Protein AF-A0A3D5YQ73-F1 (afdb_monomer_lite)

Radius of gyration: 17.44 Å; chains: 1; bounding box: 37×43×52 Å

Foldseek 3Di:
DDDDPPPVPDDDPPDPDPPFDWDFPDQDQVQQKTWIDGPVRHTDDMDHDPAGWPDWDDDPQWIWTAHPVQWIWIARNVPRDIDIDPGPPPPPPPPDDD

pLDDT: mean 73.8, std 20.65, range [32.53, 93.25]

Structure (mmCIF, N/CA/C/O backbone):
data_AF-A0A3D5YQ73-F1
#
_entry.id   AF-A0A3D5YQ73-F1
#
loop_
_atom_site.group_PDB
_atom_site.id
_atom_site.type_symbol
_atom_site.label_atom_id
_atom_site.label_alt_id
_atom_site.label_comp_id
_atom_site.label_asym_id
_atom_site.label_entity_id
_atom_site.label_seq_id
_atom_site.pdbx_PDB_ins_code
_atom_site.Cartn_x
_atom_site.Cartn_y
_atom_site.Cartn_z
_atom_site.occupancy
_atom_site.B_iso_or_equiv
_atom_site.auth_seq_id
_atom_site.auth_comp_id
_atom_site.auth_asym_id
_atom_site.auth_atom_id
_atom_site.pdbx_PDB_model_num
ATOM 1 N N . MET A 1 1 ? 27.557 -28.386 24.950 1.00 42.22 1 MET A N 1
ATOM 2 C CA . MET A 1 1 ? 26.458 -27.402 24.854 1.00 42.22 1 MET A CA 1
ATOM 3 C C . MET A 1 1 ? 26.504 -26.833 23.447 1.00 42.22 1 MET A C 1
ATOM 5 O O . MET A 1 1 ? 27.476 -26.171 23.116 1.00 42.22 1 MET A O 1
ATOM 9 N N . LEU A 1 2 ? 25.565 -27.232 22.586 1.00 32.53 2 LEU A N 1
ATOM 10 C CA . LEU A 1 2 ? 25.569 -26.905 21.159 1.00 32.53 2 LEU A CA 1
ATOM 11 C C . LEU A 1 2 ? 24.571 -25.763 20.929 1.00 32.53 2 LEU A C 1
ATOM 13 O O . LEU A 1 2 ? 23.375 -25.937 21.151 1.00 32.53 2 LEU A O 1
ATOM 17 N N . THR A 1 3 ? 25.063 -24.588 20.550 1.00 34.69 3 THR A N 1
ATOM 18 C CA . THR A 1 3 ? 24.224 -23.416 20.285 1.00 34.69 3 THR A CA 1
ATOM 19 C C . THR A 1 3 ? 23.665 -23.525 18.870 1.00 34.69 3 THR A C 1
ATOM 21 O O . THR A 1 3 ? 24.418 -23.490 17.898 1.00 34.69 3 THR A O 1
ATOM 24 N N . LEU A 1 4 ? 22.347 -23.676 18.738 1.00 33.88 4 LEU A N 1
ATOM 25 C CA . LEU A 1 4 ? 21.674 -23.654 17.443 1.00 33.88 4 LEU A CA 1
ATOM 26 C C . LEU A 1 4 ? 21.553 -22.194 16.981 1.00 33.88 4 LEU A C 1
ATOM 28 O O . LEU A 1 4 ? 20.692 -21.454 17.456 1.00 33.88 4 LEU A O 1
ATOM 32 N N . VAL A 1 5 ? 22.423 -21.761 16.069 1.00 43.06 5 VAL A N 1
ATOM 33 C CA . VAL A 1 5 ? 22.278 -20.465 15.396 1.00 43.06 5 VAL A CA 1
ATOM 34 C C . VAL A 1 5 ? 21.220 -20.633 14.307 1.00 43.06 5 VAL A C 1
ATOM 36 O O . VAL A 1 5 ? 21.498 -21.163 13.233 1.00 43.06 5 VAL A O 1
ATOM 39 N N . GLN A 1 6 ? 19.986 -20.204 14.577 1.00 37.28 6 GLN A N 1
ATOM 40 C CA . GLN A 1 6 ? 18.982 -20.028 13.528 1.00 37.28 6 GLN A CA 1
ATOM 41 C C . GLN A 1 6 ? 19.402 -18.848 12.646 1.00 37.28 6 GLN A C 1
ATOM 43 O O . GLN A 1 6 ? 19.060 -17.696 12.906 1.00 37.28 6 GLN A O 1
ATOM 48 N N . ASN A 1 7 ? 20.147 -19.140 11.582 1.00 39.59 7 ASN A N 1
ATOM 49 C CA . ASN A 1 7 ? 20.291 -18.222 10.465 1.00 39.59 7 ASN A CA 1
ATOM 50 C C . ASN A 1 7 ? 18.940 -18.179 9.739 1.00 39.59 7 ASN A C 1
ATOM 52 O O . ASN A 1 7 ? 18.628 -19.041 8.916 1.00 39.59 7 ASN A O 1
ATOM 56 N N . LYS A 1 8 ? 18.085 -17.223 10.115 1.00 36.62 8 LYS A N 1
ATOM 57 C CA . LYS A 1 8 ? 16.834 -16.947 9.409 1.00 36.62 8 LYS A CA 1
ATOM 58 C C . LYS A 1 8 ? 17.204 -16.283 8.086 1.00 36.62 8 LYS A C 1
ATOM 60 O O . LYS A 1 8 ? 17.187 -15.062 7.976 1.00 36.62 8 LYS A O 1
ATOM 65 N N . ALA A 1 9 ? 17.581 -17.095 7.103 1.00 41.62 9 ALA A N 1
ATOM 66 C CA . ALA A 1 9 ? 17.726 -16.643 5.733 1.00 41.62 9 ALA A CA 1
ATOM 67 C C . ALA A 1 9 ? 16.374 -16.067 5.287 1.00 41.62 9 ALA A C 1
ATOM 69 O O . ALA A 1 9 ? 15.384 -16.790 5.156 1.00 41.62 9 ALA A O 1
ATOM 70 N N . SER A 1 10 ? 16.319 -14.747 5.122 1.00 40.81 10 SER A N 1
ATOM 71 C CA . SER A 1 10 ? 15.222 -14.086 4.423 1.00 40.81 10 SER A CA 1
ATOM 72 C C . SER A 1 10 ? 15.166 -14.660 3.005 1.00 40.81 10 SER A C 1
ATOM 74 O O . SER A 1 10 ? 16.214 -14.719 2.359 1.00 40.81 10 SER A O 1
ATOM 76 N N . PRO A 1 11 ? 14.003 -15.106 2.502 1.00 41.38 11 PRO A N 1
ATOM 77 C CA . PRO A 1 11 ? 13.929 -15.651 1.156 1.00 41.38 11 PRO A CA 1
ATOM 78 C C . PRO A 1 11 ? 14.251 -14.543 0.147 1.00 41.38 11 PRO A C 1
ATOM 80 O O . PRO A 1 11 ? 13.467 -13.612 -0.035 1.00 41.38 11 PRO A O 1
ATOM 83 N N . SER A 1 12 ? 15.410 -14.627 -0.509 1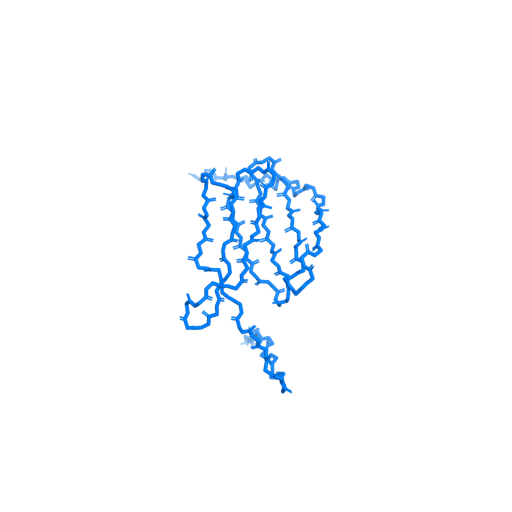.00 41.78 12 SER A N 1
ATOM 84 C CA . SER A 1 12 ? 15.685 -13.848 -1.711 1.00 41.78 12 SER A CA 1
ATOM 85 C C . SER A 1 12 ? 14.982 -14.533 -2.879 1.00 41.78 12 SER A C 1
ATOM 87 O O . SER A 1 12 ? 15.406 -15.573 -3.376 1.00 41.78 12 SER A O 1
ATOM 89 N N . MET A 1 13 ? 13.854 -13.970 -3.307 1.00 39.22 13 MET A N 1
ATOM 90 C CA . MET A 1 13 ? 13.215 -14.387 -4.551 1.00 39.22 13 MET A CA 1
ATOM 91 C C . MET A 1 13 ? 13.997 -13.794 -5.727 1.00 39.22 13 MET A C 1
ATOM 93 O O . MET A 1 13 ? 13.795 -12.640 -6.096 1.00 39.22 13 MET A O 1
ATOM 97 N N . THR A 1 14 ? 14.888 -14.576 -6.336 1.00 39.00 14 THR A N 1
ATOM 98 C CA . THR A 1 14 ? 15.389 -14.303 -7.689 1.00 39.00 14 THR A CA 1
ATOM 99 C C . THR A 1 14 ? 14.291 -14.661 -8.679 1.00 39.00 14 THR A C 1
ATOM 101 O O . THR A 1 14 ? 14.145 -15.806 -9.097 1.00 39.00 14 THR A O 1
ATOM 104 N N . ALA A 1 15 ? 13.471 -13.675 -9.020 1.00 44.28 15 ALA A N 1
ATOM 105 C CA . ALA A 1 15 ? 12.434 -13.829 -10.019 1.00 44.28 15 ALA A CA 1
ATOM 106 C C . ALA A 1 15 ? 12.915 -13.198 -11.339 1.00 44.28 15 ALA A C 1
ATOM 108 O O . ALA A 1 15 ? 13.136 -11.992 -11.428 1.00 44.28 15 ALA A O 1
ATOM 109 N N . THR A 1 16 ? 13.101 -14.038 -12.359 1.00 43.56 16 THR A N 1
ATOM 110 C CA . THR A 1 16 ? 13.558 -13.701 -13.719 1.00 43.56 16 THR A CA 1
ATOM 111 C C . THR A 1 16 ? 12.449 -13.014 -14.523 1.00 43.56 16 THR A C 1
ATOM 113 O O . THR A 1 16 ? 11.908 -13.550 -15.484 1.00 43.56 16 THR A O 1
ATOM 116 N N . GLY A 1 17 ? 12.058 -11.825 -14.086 1.00 44.34 17 GLY A N 1
ATOM 117 C CA . GLY A 1 17 ? 11.153 -10.925 -14.788 1.00 44.34 17 GLY A CA 1
ATOM 118 C C . GLY A 1 17 ? 11.575 -9.498 -14.473 1.00 44.34 17 GLY A C 1
ATOM 119 O O . GLY A 1 17 ? 12.180 -9.254 -13.433 1.00 44.34 17 GLY A O 1
ATOM 120 N N . ASN A 1 18 ? 11.285 -8.543 -15.352 1.00 47.19 18 ASN A N 1
ATOM 121 C CA . ASN A 1 18 ? 11.419 -7.124 -15.023 1.00 47.19 18 ASN A CA 1
ATOM 122 C C . ASN A 1 18 ? 10.383 -6.767 -13.942 1.00 47.19 18 ASN A C 1
ATOM 124 O O . ASN A 1 18 ? 9.339 -6.186 -14.231 1.00 47.19 18 ASN A O 1
ATOM 128 N N . TYR A 1 19 ? 10.631 -7.167 -12.696 1.00 54.81 19 TYR A N 1
ATOM 129 C CA . TYR A 1 19 ? 9.832 -6.744 -11.562 1.00 54.81 19 TYR A CA 1
ATOM 130 C C . TYR A 1 19 ? 10.194 -5.294 -11.300 1.00 54.81 19 TYR A C 1
ATOM 132 O O . TYR A 1 19 ? 11.312 -4.973 -10.900 1.00 54.81 19 TYR A O 1
ATOM 140 N N . THR A 1 20 ? 9.246 -4.401 -11.562 1.00 66.69 20 THR A N 1
ATOM 141 C CA . THR A 1 20 ? 9.340 -3.032 -11.079 1.00 66.69 20 THR A CA 1
ATOM 142 C C . THR A 1 20 ? 9.523 -3.091 -9.566 1.00 66.69 20 THR A C 1
ATOM 144 O O . THR A 1 20 ? 8.649 -3.585 -8.857 1.00 66.69 20 THR A O 1
ATOM 147 N N . VAL A 1 21 ? 10.682 -2.651 -9.076 1.00 77.38 21 VAL A N 1
ATOM 148 C CA . VAL A 1 21 ? 10.926 -2.537 -7.638 1.00 77.38 21 VAL A CA 1
ATOM 149 C C . VAL A 1 21 ? 10.096 -1.365 -7.141 1.00 77.38 21 VAL A C 1
ATOM 151 O O . VAL A 1 21 ? 10.325 -0.231 -7.557 1.00 77.38 21 VAL A O 1
ATOM 154 N N . TRP A 1 22 ? 9.111 -1.653 -6.296 1.00 84.31 22 TRP A N 1
ATOM 155 C CA . TRP A 1 22 ? 8.251 -0.647 -5.687 1.00 84.31 22 TRP A CA 1
ATOM 156 C C . TRP A 1 22 ? 8.869 -0.189 -4.373 1.00 84.31 22 TRP A C 1
ATOM 158 O O . TRP A 1 22 ? 9.167 -1.009 -3.504 1.00 84.31 22 TRP A O 1
ATOM 168 N N . THR A 1 23 ? 9.020 1.117 -4.207 1.00 89.81 23 THR A N 1
ATOM 169 C CA . THR A 1 23 ? 9.462 1.732 -2.954 1.00 89.81 23 THR A CA 1
ATOM 170 C C . THR A 1 23 ? 8.440 2.752 -2.493 1.00 89.81 23 THR A C 1
ATOM 172 O O . THR A 1 23 ? 7.870 3.469 -3.311 1.00 89.81 23 THR A O 1
ATOM 175 N N . ILE A 1 24 ? 8.201 2.829 -1.184 1.00 91.25 24 ILE A N 1
ATOM 176 C CA . ILE A 1 24 ? 7.419 3.926 -0.608 1.00 91.25 24 ILE A CA 1
ATOM 177 C C . ILE A 1 24 ? 8.327 5.152 -0.595 1.00 91.25 24 ILE A C 1
ATOM 179 O O . ILE A 1 24 ? 9.307 5.172 0.146 1.00 91.25 24 ILE A O 1
ATOM 183 N N . SER A 1 25 ? 8.025 6.146 -1.427 1.00 91.75 25 SER A N 1
ATOM 184 C CA . SER A 1 25 ? 8.778 7.404 -1.447 1.00 91.75 25 SER A CA 1
ATOM 185 C C . SER A 1 25 ? 8.240 8.411 -0.440 1.00 91.75 25 SER A C 1
ATOM 187 O O . SER A 1 25 ? 8.996 9.238 0.057 1.00 91.75 25 SER A O 1
ATOM 189 N N . GLU A 1 26 ? 6.939 8.356 -0.150 1.00 91.12 26 GLU A N 1
ATOM 190 C CA . GLU A 1 26 ? 6.266 9.349 0.681 1.00 91.12 26 GLU A CA 1
ATOM 191 C C . GLU A 1 26 ? 4.998 8.778 1.323 1.00 91.12 26 GLU A C 1
ATOM 193 O O . GLU A 1 26 ? 4.281 7.972 0.719 1.00 91.12 26 GLU A O 1
ATOM 198 N N . ILE A 1 27 ? 4.721 9.231 2.547 1.00 91.44 27 ILE A N 1
ATOM 199 C CA . ILE A 1 27 ? 3.426 9.091 3.210 1.00 91.44 27 ILE A CA 1
ATOM 200 C C . ILE A 1 27 ? 2.933 10.509 3.500 1.00 91.44 27 ILE A C 1
ATOM 202 O O . ILE A 1 27 ? 3.408 11.157 4.433 1.00 91.44 27 ILE A O 1
ATOM 206 N N . ASP A 1 28 ? 1.991 10.981 2.692 1.00 86.88 28 ASP A N 1
ATOM 207 C CA . ASP A 1 28 ? 1.354 12.278 2.872 1.00 86.88 28 ASP A CA 1
ATOM 208 C C . ASP A 1 28 ? 0.237 12.148 3.915 1.00 86.88 28 ASP A C 1
ATOM 210 O O . ASP A 1 28 ? -0.776 11.471 3.719 1.00 86.88 28 ASP A O 1
ATOM 214 N N . VAL A 1 29 ? 0.440 12.793 5.060 1.00 79.38 29 VAL A N 1
ATOM 215 C CA . VAL A 1 29 ? -0.498 12.783 6.190 1.00 79.38 29 VAL A CA 1
ATOM 216 C C . VAL A 1 29 ? -1.626 13.807 6.061 1.00 79.38 29 VAL A C 1
ATOM 218 O O . VAL A 1 29 ? -2.579 13.735 6.834 1.00 79.38 29 VAL A O 1
ATOM 221 N N . HIS A 1 30 ? -1.513 14.766 5.141 1.00 83.50 30 HIS A N 1
ATOM 222 C CA . HIS A 1 30 ? -2.555 15.749 4.851 1.00 83.50 30 HIS A CA 1
ATOM 223 C C . HIS A 1 30 ? -3.573 15.171 3.872 1.00 83.50 30 HIS A C 1
ATOM 225 O O . HIS A 1 30 ? -4.776 15.286 4.100 1.00 83.50 30 HIS A O 1
ATOM 231 N N . GLU A 1 31 ? -3.094 14.485 2.834 1.00 87.00 31 GLU A N 1
ATOM 232 C CA . GLU A 1 31 ? -3.947 13.812 1.846 1.00 87.00 31 GLU A CA 1
ATOM 233 C C . GLU A 1 31 ? -4.278 12.356 2.214 1.00 87.00 31 GLU A C 1
ATOM 235 O O . GLU A 1 31 ? -5.041 11.690 1.512 1.00 87.00 31 GLU A O 1
ATOM 240 N N . ASN A 1 32 ? -3.735 11.853 3.330 1.00 89.56 32 ASN A N 1
ATOM 241 C CA . ASN A 1 32 ? -3.854 10.460 3.772 1.00 89.56 32 ASN A CA 1
ATOM 242 C C . ASN A 1 32 ? -3.451 9.478 2.663 1.00 89.56 32 ASN A C 1
ATOM 244 O O . ASN A 1 32 ? -4.200 8.559 2.325 1.00 89.56 32 ASN A O 1
ATOM 248 N N . MET A 1 33 ? -2.279 9.683 2.067 1.00 93.12 33 MET A N 1
ATOM 249 C CA . MET A 1 33 ? -1.862 9.001 0.848 1.00 93.12 33 MET A CA 1
ATOM 250 C C . MET A 1 33 ? -0.467 8.386 0.973 1.00 93.12 33 MET A C 1
ATOM 252 O O . MET A 1 33 ? 0.422 8.942 1.605 1.00 93.12 33 MET A O 1
ATOM 256 N N . VAL A 1 34 ? -0.254 7.245 0.318 1.00 92.69 34 VAL A N 1
ATOM 257 C CA . VAL A 1 34 ? 1.071 6.646 0.109 1.00 92.69 34 VAL A CA 1
ATOM 258 C C . VAL A 1 34 ? 1.469 6.790 -1.353 1.00 92.69 34 VAL A C 1
ATOM 260 O O . VAL A 1 34 ? 0.711 6.404 -2.248 1.00 92.69 34 VAL A O 1
ATOM 263 N N . VAL A 1 35 ? 2.673 7.304 -1.596 1.00 92.62 35 VAL A N 1
ATOM 264 C CA . VAL A 1 35 ? 3.273 7.404 -2.930 1.00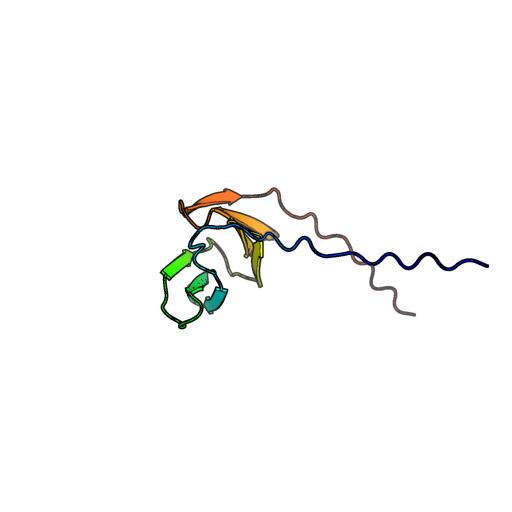 92.62 35 VAL A CA 1
ATOM 265 C C . VAL A 1 35 ? 4.269 6.269 -3.117 1.00 92.62 35 VAL A C 1
ATOM 267 O O . VAL A 1 35 ? 5.165 6.067 -2.295 1.00 92.62 35 VAL A O 1
ATOM 270 N N . LEU A 1 36 ? 4.111 5.533 -4.217 1.00 91.31 36 LEU A N 1
ATOM 271 C CA . LEU A 1 36 ? 5.053 4.510 -4.647 1.00 91.31 36 LEU A CA 1
ATOM 272 C C . LEU A 1 36 ? 5.873 5.001 -5.836 1.00 91.31 36 LEU A C 1
ATOM 274 O O . LEU A 1 36 ? 5.314 5.457 -6.841 1.00 91.31 36 LEU A O 1
ATOM 278 N N . SER A 1 37 ? 7.185 4.828 -5.744 1.00 89.00 37 SER A N 1
ATOM 279 C CA . SER A 1 37 ? 8.158 5.120 -6.792 1.00 89.00 37 SER A CA 1
ATOM 280 C C . SER A 1 37 ? 8.910 3.862 -7.231 1.00 89.00 37 SER A C 1
ATOM 282 O O . SER A 1 37 ? 8.812 2.806 -6.599 1.00 89.00 37 SER A O 1
ATOM 284 N N . ASN A 1 38 ? 9.654 3.974 -8.333 1.00 83.94 38 ASN A N 1
ATOM 285 C CA . ASN A 1 38 ? 10.700 3.014 -8.684 1.00 83.94 38 ASN A CA 1
ATOM 286 C C . ASN A 1 38 ? 12.073 3.432 -8.132 1.00 83.94 38 ASN A C 1
ATOM 288 O O . ASN A 1 38 ? 12.232 4.502 -7.545 1.00 83.94 38 ASN A O 1
ATOM 292 N N . SER A 1 39 ? 13.089 2.614 -8.416 1.00 81.81 39 SER A N 1
ATOM 293 C CA . SER A 1 39 ? 14.497 2.863 -8.074 1.00 81.81 39 SER A CA 1
ATOM 294 C C . SER A 1 39 ? 15.076 4.174 -8.619 1.00 81.81 39 SER A C 1
ATOM 296 O O . SER A 1 39 ? 16.092 4.639 -8.117 1.00 81.81 39 SER A O 1
ATOM 298 N N . ASN A 1 40 ? 14.451 4.768 -9.638 1.00 84.25 40 ASN A N 1
ATOM 299 C CA . ASN A 1 40 ? 14.875 6.036 -10.233 1.00 84.25 40 ASN A CA 1
ATOM 300 C C . ASN A 1 40 ? 14.096 7.227 -9.647 1.00 84.25 40 ASN A C 1
ATOM 302 O O . ASN A 1 40 ? 14.107 8.309 -10.226 1.00 84.25 40 ASN A O 1
ATOM 306 N N . ASN A 1 41 ? 13.376 7.021 -8.537 1.00 80.50 41 ASN A N 1
ATOM 307 C CA . ASN A 1 41 ? 12.488 7.994 -7.897 1.00 80.50 41 ASN A CA 1
ATOM 308 C C . ASN A 1 41 ? 11.344 8.502 -8.791 1.00 80.50 41 ASN A C 1
ATOM 310 O O . ASN A 1 41 ? 10.692 9.491 -8.460 1.00 80.50 41 ASN A O 1
ATOM 314 N N . ALA A 1 42 ? 11.044 7.819 -9.899 1.00 84.38 42 ALA A N 1
ATOM 315 C CA . ALA A 1 42 ? 9.873 8.145 -10.699 1.00 84.38 42 ALA A CA 1
ATOM 316 C C . ALA A 1 42 ? 8.620 7.637 -9.980 1.00 84.38 42 ALA A C 1
ATOM 318 O O . ALA A 1 42 ? 8.536 6.456 -9.634 1.00 84.38 42 ALA A O 1
ATOM 319 N N . VAL A 1 43 ? 7.647 8.523 -9.764 1.00 88.12 43 VAL A N 1
ATOM 320 C CA . VAL A 1 43 ? 6.360 8.162 -9.160 1.00 88.12 43 VAL A CA 1
ATOM 321 C C . VAL A 1 43 ? 5.597 7.246 -10.107 1.00 88.12 43 VAL A C 1
ATOM 323 O O . VAL A 1 43 ? 5.376 7.581 -11.268 1.00 88.12 43 VAL A O 1
ATOM 326 N N . LEU A 1 44 ? 5.160 6.101 -9.591 1.00 87.44 44 LEU A N 1
ATOM 327 C CA . LEU A 1 44 ? 4.399 5.119 -10.352 1.00 87.44 44 LEU A CA 1
ATOM 328 C C . LEU A 1 44 ? 2.935 5.079 -9.936 1.00 87.44 44 LEU A C 1
ATOM 330 O O . LEU A 1 44 ? 2.056 4.985 -10.791 1.00 87.44 44 LEU A O 1
ATOM 334 N N . ARG A 1 45 ? 2.660 5.099 -8.626 1.00 89.69 45 ARG A N 1
ATOM 335 C CA . ARG A 1 45 ? 1.301 4.962 -8.086 1.00 89.69 45 ARG A CA 1
ATOM 336 C C . ARG A 1 45 ? 1.112 5.756 -6.808 1.00 89.69 45 ARG A C 1
ATOM 338 O O . ARG A 1 45 ? 2.062 6.060 -6.094 1.00 89.69 45 ARG A O 1
ATOM 345 N N . ARG A 1 46 ? -0.151 6.057 -6.529 1.00 93.25 46 ARG A N 1
ATOM 346 C CA . ARG A 1 46 ? -0.614 6.770 -5.343 1.00 93.25 46 ARG A CA 1
ATOM 347 C C . ARG A 1 46 ? -1.815 6.037 -4.759 1.00 93.25 46 ARG A C 1
ATOM 349 O O . ARG A 1 46 ? -2.719 5.658 -5.505 1.00 93.25 46 ARG A O 1
ATOM 356 N N . PHE A 1 47 ? -1.825 5.834 -3.448 1.00 91.50 47 PHE A N 1
ATOM 357 C CA . PHE A 1 47 ? -2.896 5.129 -2.749 1.00 91.50 47 PHE A CA 1
ATOM 358 C C . PHE A 1 47 ? -3.418 5.960 -1.590 1.00 91.50 47 PHE A C 1
ATOM 360 O O . PHE A 1 47 ? -2.712 6.168 -0.611 1.00 91.50 47 PHE A O 1
ATOM 367 N N . SER A 1 48 ? -4.667 6.403 -1.695 1.00 91.31 48 SER A N 1
ATOM 368 C CA . SER A 1 48 ? -5.372 7.076 -0.609 1.00 91.31 48 SER A CA 1
ATOM 369 C C . SER A 1 48 ? -5.943 6.076 0.395 1.00 91.31 48 SER A C 1
ATOM 371 O O . SER A 1 48 ? -6.517 5.044 0.021 1.00 91.31 48 SER A O 1
ATOM 373 N N . ALA A 1 49 ? -5.825 6.416 1.672 1.00 86.81 49 ALA A N 1
ATOM 374 C CA . ALA A 1 49 ? -6.492 5.768 2.783 1.00 86.81 49 ALA A CA 1
ATOM 375 C C . ALA A 1 49 ? -7.727 6.586 3.208 1.00 86.81 49 ALA A C 1
ATOM 377 O O . ALA A 1 49 ? -7.746 7.808 3.075 1.00 86.81 49 ALA A O 1
ATOM 378 N N . PRO A 1 50 ? -8.769 5.932 3.745 1.00 85.56 50 PRO A N 1
ATOM 379 C CA . PRO A 1 50 ? -9.976 6.621 4.208 1.00 85.56 50 PRO A CA 1
ATOM 380 C C . PRO A 1 50 ? -9.772 7.414 5.509 1.00 85.56 50 PRO A C 1
ATOM 382 O O . PRO A 1 50 ? -10.648 8.174 5.906 1.00 85.56 50 PRO A O 1
ATOM 385 N N . SER A 1 51 ? -8.645 7.217 6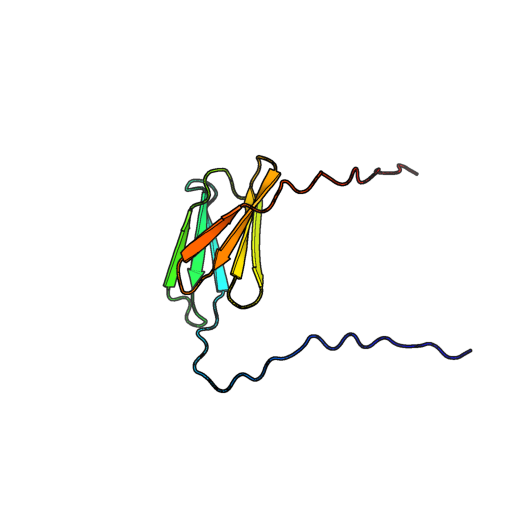.190 1.00 87.62 51 SER A N 1
ATOM 386 C CA . SER A 1 51 ? -8.298 7.862 7.453 1.00 87.62 51 SER A CA 1
ATOM 387 C C . SER A 1 51 ? -6.785 8.062 7.527 1.00 87.62 51 SER A C 1
ATOM 389 O O . SER A 1 51 ? -6.043 7.529 6.696 1.00 87.62 51 SER A O 1
ATOM 391 N N . LYS A 1 52 ? -6.321 8.825 8.520 1.00 90.38 52 LYS A N 1
ATOM 392 C CA . LYS A 1 52 ? -4.908 9.177 8.671 1.00 90.38 52 LYS A CA 1
ATOM 393 C C . LYS A 1 52 ? -4.035 7.935 8.775 1.00 90.38 52 LYS A C 1
ATOM 395 O O . LYS A 1 52 ? -4.288 7.060 9.603 1.00 90.38 52 LYS A O 1
ATOM 400 N N . ILE A 1 53 ? -3.005 7.881 7.939 1.00 89.88 53 ILE A N 1
ATOM 401 C CA . ILE A 1 53 ? -2.053 6.773 7.881 1.00 89.88 53 ILE A CA 1
ATOM 402 C C . ILE A 1 53 ? -1.042 6.935 9.017 1.00 89.88 53 ILE A C 1
ATOM 404 O O . ILE A 1 53 ? -0.464 8.004 9.199 1.00 89.88 53 ILE A O 1
ATOM 408 N N . ILE A 1 54 ? -0.843 5.869 9.789 1.00 89.12 54 ILE A N 1
ATOM 409 C CA . ILE A 1 54 ? 0.201 5.783 10.819 1.00 89.12 54 ILE A CA 1
ATOM 410 C C . ILE A 1 54 ? 1.447 5.117 10.243 1.00 89.12 54 ILE A C 1
ATOM 412 O O . ILE A 1 54 ? 2.567 5.515 10.552 1.00 89.12 54 ILE 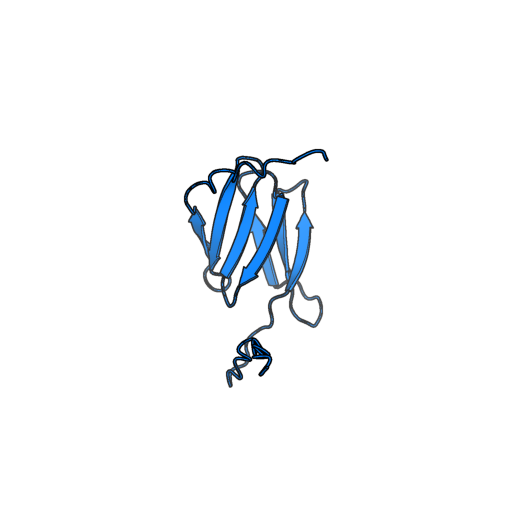A O 1
ATOM 416 N N . SER A 1 55 ? 1.259 4.077 9.432 1.00 87.94 55 SER A N 1
ATOM 417 C CA . SER A 1 55 ? 2.356 3.316 8.850 1.00 87.94 55 SER A CA 1
ATOM 418 C C . SER A 1 55 ? 1.950 2.707 7.514 1.00 87.94 55 SER A C 1
ATOM 420 O O . SER A 1 55 ? 0.770 2.455 7.252 1.00 87.94 55 SER A O 1
ATOM 422 N N . ALA A 1 56 ? 2.945 2.462 6.668 1.00 90.50 56 ALA A N 1
ATOM 423 C CA . ALA A 1 56 ? 2.785 1.727 5.429 1.00 90.50 56 ALA A CA 1
ATOM 424 C C . ALA A 1 56 ? 4.020 0.856 5.178 1.00 90.50 56 ALA A C 1
ATOM 426 O O . ALA A 1 56 ? 5.139 1.243 5.509 1.00 90.50 56 ALA A O 1
ATOM 427 N N . GLN A 1 57 ? 3.817 -0.323 4.599 1.00 91.44 57 GLN A N 1
ATOM 428 C CA . GLN A 1 57 ? 4.886 -1.253 4.239 1.00 91.44 57 GLN A CA 1
ATOM 429 C C . GLN A 1 57 ? 4.524 -2.016 2.967 1.00 91.44 57 GLN A C 1
ATOM 431 O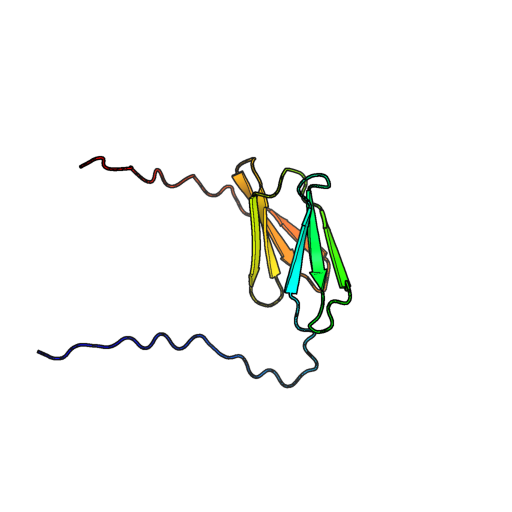 O . GLN A 1 57 ? 3.351 -2.278 2.706 1.00 91.44 57 GLN A O 1
ATOM 436 N N . ILE A 1 58 ? 5.534 -2.413 2.201 1.00 89.50 58 ILE A N 1
ATOM 437 C CA . ILE A 1 58 ? 5.357 -3.282 1.037 1.00 89.50 58 ILE A CA 1
ATOM 438 C C . ILE A 1 58 ? 5.759 -4.700 1.434 1.00 89.50 58 ILE A C 1
ATOM 440 O O . ILE A 1 58 ? 6.849 -4.919 1.960 1.00 89.50 58 ILE A O 1
ATOM 444 N N . ASN A 1 59 ? 4.882 -5.662 1.164 1.00 87.75 59 ASN A N 1
ATOM 445 C CA . ASN A 1 59 ? 5.142 -7.086 1.310 1.00 87.75 59 ASN A CA 1
ATOM 446 C C . ASN A 1 59 ? 4.893 -7.775 -0.039 1.00 87.75 59 ASN A C 1
ATOM 448 O O . ASN A 1 59 ? 3.756 -8.065 -0.410 1.00 87.75 59 ASN A O 1
ATOM 452 N N . GLY A 1 60 ? 5.961 -7.984 -0.811 1.00 86.75 60 GLY A N 1
ATOM 453 C CA . GLY A 1 60 ? 5.859 -8.500 -2.175 1.00 86.75 60 GLY A CA 1
ATOM 454 C C . GLY A 1 60 ? 5.116 -7.529 -3.098 1.00 86.75 60 GLY A C 1
ATOM 455 O O . GLY A 1 60 ? 5.611 -6.443 -3.387 1.00 86.75 60 GLY A O 1
ATOM 456 N N . LEU A 1 61 ? 3.933 -7.933 -3.570 1.00 88.38 61 LEU A N 1
ATOM 457 C CA . LEU A 1 61 ? 3.068 -7.118 -4.434 1.00 88.38 61 LEU A CA 1
ATOM 458 C C . LEU A 1 61 ? 1.951 -6.401 -3.669 1.00 88.38 61 LEU A C 1
ATOM 460 O O . LEU A 1 61 ? 1.120 -5.749 -4.299 1.00 88.38 61 LEU A O 1
ATOM 464 N N . ASP A 1 62 ? 1.933 -6.508 -2.342 1.00 90.25 62 ASP A N 1
ATOM 465 C CA . ASP A 1 62 ? 0.917 -5.893 -1.503 1.00 90.25 62 ASP A CA 1
ATOM 466 C C . ASP A 1 62 ? 1.483 -4.692 -0.745 1.00 90.25 62 ASP A C 1
ATOM 468 O O . ASP A 1 62 ? 2.540 -4.760 -0.119 1.00 90.25 62 ASP A O 1
ATOM 472 N N . LEU A 1 63 ? 0.739 -3.592 -0.764 1.00 90.81 63 LEU A N 1
ATOM 473 C CA . LEU A 1 63 ? 0.909 -2.458 0.126 1.00 90.81 63 LEU A CA 1
ATOM 474 C C . LEU A 1 63 ? -0.005 -2.659 1.336 1.00 90.81 63 LEU A C 1
ATOM 476 O O . LEU A 1 63 ? -1.221 -2.770 1.196 1.00 90.81 63 LEU A O 1
ATOM 480 N N . ILE A 1 64 ? 0.579 -2.684 2.526 1.00 91.56 64 ILE A N 1
ATOM 481 C CA . ILE A 1 64 ? -0.140 -2.764 3.793 1.00 91.56 64 ILE A CA 1
ATOM 482 C C . ILE A 1 64 ? -0.090 -1.381 4.435 1.00 91.56 64 ILE A C 1
ATOM 484 O O . ILE A 1 64 ? 0.999 -0.864 4.674 1.00 91.56 64 ILE A O 1
ATOM 488 N N . MET A 1 65 ? -1.247 -0.787 4.719 1.00 90.81 65 MET A N 1
ATOM 489 C CA . MET A 1 65 ? -1.369 0.514 5.385 1.00 90.81 65 MET A CA 1
ATOM 490 C C . MET A 1 65 ? -2.141 0.367 6.690 1.00 90.81 65 MET A C 1
ATOM 492 O O . MET A 1 65 ? -3.188 -0.277 6.715 1.00 90.81 65 MET A O 1
ATOM 496 N N . GLN A 1 66 ? -1.663 1.006 7.754 1.00 89.31 66 GLN A N 1
ATOM 497 C CA . GLN A 1 66 ? -2.367 1.087 9.032 1.00 89.31 66 GLN A CA 1
ATOM 498 C C . GLN A 1 66 ? -2.869 2.505 9.253 1.00 89.31 66 GLN A C 1
ATOM 500 O O . GLN A 1 66 ? -2.124 3.471 9.067 1.00 89.31 66 GLN A O 1
ATOM 505 N N . THR A 1 67 ? -4.124 2.627 9.669 1.00 88.12 67 THR A N 1
ATOM 506 C CA . THR A 1 67 ? -4.793 3.910 9.887 1.00 88.12 67 THR A CA 1
ATOM 507 C C . THR A 1 67 ? -5.089 4.161 11.366 1.00 88.12 67 THR A C 1
ATOM 509 O O . THR A 1 67 ? -5.156 3.235 12.175 1.00 88.12 67 THR A O 1
ATOM 512 N N . VAL A 1 68 ? -5.250 5.434 11.741 1.00 87.50 68 VAL A N 1
ATOM 513 C CA . VAL A 1 68 ? -5.469 5.881 13.136 1.00 87.50 68 VAL A CA 1
ATOM 514 C C . VAL A 1 68 ? -6.735 5.347 13.789 1.00 87.50 68 VAL A C 1
ATOM 516 O O . VAL A 1 68 ? -6.810 5.261 15.010 1.00 87.50 68 VAL A O 1
ATOM 519 N N . ASP A 1 69 ? -7.717 4.962 12.987 1.00 85.19 69 ASP A N 1
ATOM 520 C CA . ASP A 1 69 ? -8.956 4.320 13.427 1.00 85.19 69 ASP A CA 1
ATOM 521 C C . ASP A 1 69 ? -8.778 2.825 13.767 1.00 85.19 69 ASP A C 1
ATOM 523 O O . ASP A 1 69 ? -9.735 2.156 14.156 1.00 85.19 69 ASP A O 1
ATOM 527 N N . GLY A 1 70 ? -7.554 2.297 13.656 1.00 82.25 70 GLY A N 1
ATOM 528 C CA . GLY A 1 70 ? -7.203 0.923 14.007 1.00 82.25 70 GLY A CA 1
ATOM 529 C C . GLY A 1 70 ? -7.416 -0.088 12.880 1.00 82.25 70 GLY A C 1
ATOM 530 O O . GLY A 1 70 ? -7.212 -1.287 13.098 1.00 82.25 70 GLY A O 1
ATOM 531 N N . TYR A 1 71 ? -7.811 0.359 11.684 1.00 85.00 71 TYR A N 1
ATOM 532 C CA . TYR A 1 71 ? -7.915 -0.522 10.525 1.00 85.00 71 TYR A CA 1
ATOM 533 C C . TYR A 1 71 ? -6.566 -0.741 9.842 1.00 85.00 71 TYR A C 1
ATOM 535 O O . TYR A 1 71 ? -5.679 0.113 9.829 1.00 85.00 71 TYR A O 1
ATOM 543 N N . GLU A 1 72 ? -6.443 -1.916 9.232 1.00 89.75 72 GLU A N 1
ATOM 544 C CA . GLU A 1 72 ? -5.348 -2.249 8.334 1.00 89.75 72 GLU A CA 1
ATOM 545 C C . GLU A 1 72 ? -5.917 -2.529 6.940 1.00 89.75 72 GLU A C 1
ATOM 547 O O . GLU A 1 72 ? -6.935 -3.208 6.778 1.00 89.75 72 GLU A O 1
ATOM 552 N N . TRP A 1 73 ? -5.264 -1.983 5.924 1.00 89.62 73 TRP A N 1
ATOM 553 C CA . TRP A 1 73 ? -5.652 -2.098 4.527 1.00 89.62 73 TRP A CA 1
ATOM 554 C C . TRP A 1 73 ? -4.556 -2.818 3.764 1.00 89.62 73 TRP A C 1
ATOM 556 O O . TRP A 1 73 ? -3.413 -2.376 3.768 1.00 89.62 73 TRP A O 1
ATOM 566 N N . THR A 1 74 ? -4.910 -3.899 3.078 1.00 92.75 74 THR A N 1
ATOM 567 C CA . THR A 1 74 ? -4.046 -4.542 2.086 1.00 92.75 74 THR A CA 1
ATOM 568 C C . THR A 1 74 ? -4.474 -4.083 0.702 1.00 92.75 74 THR A C 1
ATOM 570 O O . THR A 1 74 ? -5.654 -4.172 0.354 1.00 92.75 74 THR A O 1
ATOM 573 N N . ILE A 1 75 ? -3.529 -3.599 -0.092 1.00 91.75 75 ILE A N 1
ATOM 574 C CA . ILE A 1 75 ? -3.758 -3.141 -1.457 1.00 91.75 75 ILE A CA 1
ATOM 575 C C . ILE A 1 75 ? -2.803 -3.874 -2.385 1.00 91.75 75 ILE A C 1
ATOM 577 O O . ILE A 1 75 ? -1.591 -3.737 -2.258 1.00 91.75 75 ILE A O 1
ATOM 581 N N . GLN A 1 76 ? -3.343 -4.589 -3.364 1.00 92.00 76 GLN A N 1
ATOM 582 C CA . GLN A 1 76 ? -2.531 -5.231 -4.386 1.00 92.00 76 GLN A CA 1
ATOM 583 C C . GLN A 1 76 ? -2.001 -4.158 -5.348 1.00 92.00 76 GLN A C 1
ATOM 585 O O . GLN A 1 76 ? -2.764 -3.537 -6.088 1.00 92.00 76 GLN A O 1
ATOM 590 N N . ILE A 1 77 ? -0.689 -3.921 -5.349 1.00 88.25 77 ILE A N 1
ATOM 591 C CA . ILE A 1 77 ? -0.049 -2.791 -6.037 1.00 88.25 77 ILE A CA 1
ATOM 592 C C . ILE A 1 77 ? -0.325 -2.800 -7.552 1.00 88.25 77 ILE A C 1
ATOM 594 O O . ILE A 1 77 ? -0.710 -1.744 -8.063 1.00 88.25 77 ILE A O 1
ATOM 598 N N . PRO A 1 78 ? -0.218 -3.934 -8.286 1.00 86.94 78 PRO A N 1
ATOM 599 C CA . PRO A 1 78 ? -0.468 -3.958 -9.733 1.00 86.94 78 PRO A CA 1
ATOM 600 C C . PRO A 1 78 ? -1.913 -3.644 -10.142 1.00 86.94 78 PRO A C 1
ATOM 602 O O . PRO A 1 78 ? -2.141 -2.952 -11.136 1.00 86.94 78 PRO A O 1
ATOM 605 N N . THR A 1 79 ? -2.898 -4.121 -9.382 1.00 87.12 79 THR A N 1
ATOM 606 C CA . THR A 1 79 ? -4.326 -4.013 -9.738 1.00 87.12 79 THR A CA 1
ATOM 607 C C . THR A 1 79 ? -5.021 -2.847 -9.039 1.00 87.12 79 THR A C 1
ATOM 609 O O . THR A 1 79 ? -6.033 -2.354 -9.519 1.00 87.12 79 THR A O 1
ATOM 612 N N . GLY A 1 80 ? -4.479 -2.387 -7.910 1.00 85.19 80 GLY A N 1
ATOM 613 C CA . GLY A 1 80 ? -5.118 -1.424 -7.018 1.00 85.19 80 GLY A CA 1
ATOM 614 C C . GLY A 1 80 ? -6.275 -2.004 -6.200 1.00 85.19 80 GLY A C 1
ATOM 615 O O . GLY A 1 80 ? -6.943 -1.246 -5.496 1.00 85.19 80 GLY A O 1
ATOM 616 N N . ALA A 1 81 ? -6.518 -3.319 -6.271 1.00 87.62 81 ALA A N 1
ATOM 617 C CA . ALA A 1 81 ? -7.569 -3.981 -5.507 1.00 87.62 81 ALA A CA 1
ATOM 618 C C . ALA A 1 81 ? -7.309 -3.834 -4.002 1.00 87.62 81 ALA A C 1
ATOM 620 O O . ALA A 1 81 ? -6.192 -4.059 -3.536 1.00 87.62 81 ALA A O 1
ATOM 621 N N . ARG A 1 82 ? -8.339 -3.447 -3.241 1.00 89.56 82 ARG A N 1
ATOM 622 C CA . ARG A 1 82 ? -8.224 -3.112 -1.814 1.00 89.56 82 ARG A CA 1
ATOM 623 C C . ARG A 1 82 ? -9.026 -4.087 -0.965 1.00 89.56 82 ARG A C 1
ATOM 625 O O . ARG A 1 82 ? -10.182 -4.371 -1.270 1.00 89.56 82 ARG A O 1
ATOM 632 N N . ARG A 1 83 ? -8.446 -4.535 0.145 1.00 87.19 83 ARG A N 1
ATOM 633 C CA . ARG A 1 83 ? -9.118 -5.342 1.165 1.00 87.19 83 ARG A CA 1
ATOM 634 C C . ARG A 1 83 ? -8.830 -4.766 2.543 1.00 87.19 83 ARG A C 1
ATOM 636 O O . ARG A 1 83 ? -7.674 -4.603 2.920 1.00 87.19 83 ARG A O 1
ATOM 643 N N . ARG A 1 84 ? -9.885 -4.507 3.314 1.00 82.50 84 ARG A N 1
ATOM 644 C CA . ARG A 1 84 ? -9.759 -4.177 4.736 1.00 82.50 84 ARG A CA 1
ATOM 645 C C . ARG A 1 84 ? -9.523 -5.463 5.522 1.00 82.50 84 ARG A C 1
ATOM 647 O O . ARG A 1 84 ? -10.335 -6.384 5.435 1.00 82.50 84 ARG A O 1
ATOM 654 N N . LEU A 1 85 ? -8.430 -5.536 6.269 1.00 74.19 85 LEU A N 1
ATOM 655 C CA . LEU A 1 85 ? -8.211 -6.594 7.247 1.00 74.19 85 LEU A CA 1
ATOM 656 C C . LEU A 1 85 ? -8.954 -6.239 8.541 1.00 74.19 85 LEU A C 1
ATOM 658 O O . LEU A 1 85 ? -9.134 -5.063 8.868 1.00 74.19 85 LEU A O 1
ATOM 662 N N . ALA A 1 86 ? -9.455 -7.259 9.242 1.00 62.38 86 ALA A N 1
ATOM 663 C CA . ALA A 1 86 ? -10.141 -7.060 10.514 1.00 62.38 86 ALA A CA 1
ATOM 664 C C . ALA A 1 86 ? -9.218 -6.317 11.491 1.00 62.38 86 ALA A C 1
ATOM 666 O O . ALA A 1 86 ? -8.011 -6.561 11.508 1.00 62.38 86 ALA A O 1
ATOM 667 N N . THR A 1 87 ? -9.797 -5.399 12.268 1.00 58.97 87 THR A N 1
ATOM 668 C CA . THR A 1 87 ? -9.101 -4.514 13.206 1.00 58.97 87 THR A CA 1
ATOM 669 C C . THR A 1 87 ? -8.071 -5.301 14.005 1.00 58.97 87 THR A C 1
ATOM 671 O O . THR A 1 87 ? -8.405 -6.312 14.630 1.00 58.97 87 THR A O 1
ATOM 674 N N . ARG A 1 88 ? -6.812 -4.853 14.001 1.00 54.25 88 ARG A N 1
ATOM 675 C CA . ARG A 1 88 ? -5.799 -5.436 14.877 1.00 54.25 88 ARG A CA 1
ATOM 676 C C . ARG A 1 88 ? -6.243 -5.102 16.296 1.00 54.25 88 ARG A C 1
ATOM 678 O O . ARG A 1 88 ? -6.127 -3.952 16.707 1.00 54.25 88 ARG A O 1
ATOM 685 N N . THR A 1 89 ? -6.807 -6.068 17.027 1.00 49.81 89 THR A N 1
ATOM 686 C CA . THR A 1 89 ? -7.104 -5.893 18.453 1.00 49.81 89 THR A CA 1
ATOM 687 C C . THR A 1 89 ? -5.820 -5.371 19.085 1.00 49.81 89 THR A C 1
ATOM 689 O O . THR A 1 89 ? -4.808 -6.074 18.987 1.00 49.81 89 THR A O 1
ATOM 692 N N . PRO A 1 90 ? -5.790 -4.148 19.647 1.00 49.84 90 PRO A N 1
ATOM 693 C CA . PRO A 1 90 ? -4.562 -3.611 20.196 1.00 49.84 90 PRO A CA 1
ATOM 694 C C . PRO A 1 90 ? -4.105 -4.599 21.261 1.00 49.84 90 PRO A C 1
ATOM 696 O O . PRO A 1 90 ? -4.788 -4.810 22.268 1.00 49.84 90 PRO A O 1
ATOM 699 N N . SER A 1 91 ? -2.982 -5.277 21.013 1.00 48.09 91 SER A N 1
ATOM 700 C CA . SER A 1 91 ? -2.360 -6.085 22.045 1.00 48.09 91 SER A CA 1
ATOM 701 C C . SER A 1 91 ? -2.059 -5.101 23.158 1.00 48.09 91 SER A C 1
ATOM 703 O O . SER A 1 91 ? -1.275 -4.177 22.944 1.00 48.09 91 SER A O 1
ATOM 705 N N . LYS A 1 92 ? -2.724 -5.246 24.309 1.00 48.06 92 LYS A N 1
ATOM 706 C CA . LYS A 1 92 ? -2.377 -4.528 25.534 1.00 48.06 92 LYS A CA 1
ATOM 707 C C . LYS A 1 92 ? -0.921 -4.867 25.841 1.00 48.06 92 LYS A C 1
ATOM 709 O O . LYS A 1 92 ? -0.649 -5.826 26.561 1.00 48.06 92 LYS A O 1
ATOM 714 N N . GLN A 1 93 ? 0.016 -4.127 25.257 1.00 48.22 93 GLN A N 1
ATOM 715 C CA . GLN A 1 93 ? 1.408 -4.159 25.645 1.00 48.22 93 GLN A CA 1
ATOM 716 C C . GLN A 1 93 ? 1.402 -3.565 27.046 1.00 48.22 93 GLN A C 1
ATOM 718 O O . GLN A 1 93 ? 1.323 -2.354 27.233 1.00 48.22 93 GLN A O 1
ATOM 723 N N . LYS A 1 94 ? 1.320 -4.450 28.045 1.00 44.28 94 LYS A N 1
ATOM 724 C CA . LYS A 1 94 ? 1.458 -4.084 29.447 1.00 44.28 94 LYS A CA 1
ATOM 725 C C . LYS A 1 94 ? 2.860 -3.505 29.583 1.00 44.28 94 LYS A C 1
ATOM 727 O O . LYS A 1 94 ? 3.822 -4.263 29.677 1.00 44.28 94 LYS A O 1
ATOM 732 N N . PHE A 1 95 ? 2.971 -2.182 29.568 1.00 47.97 95 PHE A N 1
A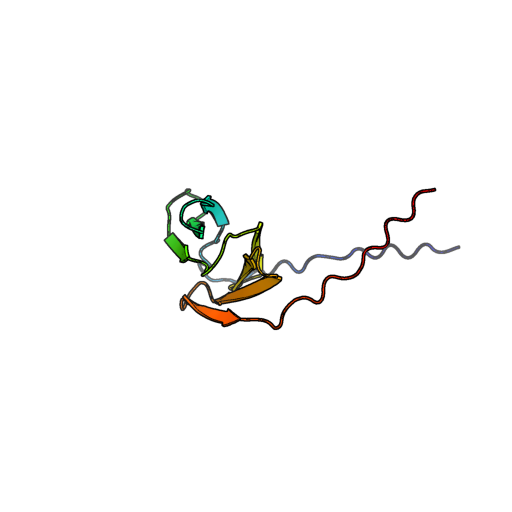TOM 733 C CA . PHE A 1 95 ? 4.147 -1.510 30.090 1.00 47.97 95 PHE A CA 1
ATOM 734 C C . PHE A 1 95 ? 4.232 -1.899 31.566 1.00 47.97 95 PHE A C 1
ATOM 736 O O . PHE A 1 95 ? 3.430 -1.465 32.392 1.00 47.97 95 PHE A O 1
ATOM 743 N N . ARG A 1 96 ? 5.127 -2.839 31.872 1.00 44.62 96 ARG A N 1
ATOM 744 C CA . ARG A 1 96 ? 5.541 -3.112 33.241 1.00 44.62 96 ARG A CA 1
ATOM 745 C C . ARG A 1 96 ? 6.563 -2.037 33.573 1.00 44.62 96 ARG A C 1
ATOM 747 O O . ARG A 1 96 ? 7.675 -2.088 33.057 1.00 44.62 96 ARG A O 1
ATOM 754 N N . PHE A 1 97 ? 6.155 -1.055 34.365 1.00 51.72 97 PHE A N 1
ATOM 755 C CA . PHE A 1 97 ? 7.109 -0.211 35.067 1.00 51.72 97 PHE A CA 1
ATOM 756 C C . PHE A 1 97 ? 7.776 -1.098 36.126 1.00 51.72 97 PHE A C 1
ATOM 758 O O . PHE A 1 97 ? 7.073 -1.731 36.919 1.00 51.72 97 PHE A O 1
ATOM 765 N N . ILE A 1 98 ? 9.098 -1.238 36.017 1.00 64.56 98 ILE A N 1
ATOM 766 C CA . ILE A 1 98 ? 9.974 -1.821 37.041 1.00 64.56 98 ILE A CA 1
ATOM 767 C C . ILE A 1 98 ? 10.376 -0.742 38.038 1.00 64.56 98 ILE A C 1
ATOM 769 O O . ILE A 1 98 ? 10.481 0.428 37.604 1.00 64.56 98 ILE A O 1
#

Secondary structure (DSSP, 8-state):
----------------S-----EEEEEETTTTEEEEE-TT--EEEEEE-SS-EEEEEEETTEEEEEETTS-EEEEETTT--EEEEP------------

Sequence (98 aa):
MLTLVQNKASPSMTATGNYTVWTISEIDVHENMVVLSNSNNAVLRRFSAPSKIISAQINGLDLIMQTVDGYEWTIQIPTGARRRLATRTPSKQKFRFI